Protein AF-A0A6P2FU87-F1 (afdb_monomer_lite)

Secondary structure (DSSP, 8-state):
-----S--EEEETTEEEEEEEE-STT----HHHHHHHHHHHHHHHHSHHHHHHHHHHHHHHHHHTT-TTTTTPPSS--TTTGGGGEEEEEEEEETTS-EEEEEEETT-TTT-EEEEESSSEEEETTEE----TTTTSSTTSSS----------

Radius of gyration: 19.56 Å; chains: 1; bounding box: 34×63×59 Å

Structure (mmCIF, N/CA/C/O backbone):
data_AF-A0A6P2FU87-F1
#
_entry.id   AF-A0A6P2FU87-F1
#
loop_
_atom_site.group_PDB
_atom_site.id
_atom_site.type_symbol
_atom_site.label_atom_id
_atom_site.label_alt_id
_atom_site.label_comp_id
_atom_site.label_asym_id
_atom_site.label_entity_id
_atom_site.label_seq_id
_atom_site.pdbx_PDB_ins_code
_atom_site.Cartn_x
_atom_site.Cartn_y
_atom_site.Cartn_z
_atom_site.occupancy
_atom_site.B_iso_or_equiv
_atom_site.auth_seq_id
_atom_site.auth_comp_id
_atom_site.auth_asym_id
_atom_site.auth_atom_id
_atom_site.pdbx_PDB_model_num
ATOM 1 N N . MET A 1 1 ? 10.374 -19.349 -22.834 1.00 34.94 1 MET A N 1
ATOM 2 C CA . MET A 1 1 ? 9.862 -18.030 -22.409 1.00 34.94 1 MET A CA 1
ATOM 3 C C . MET A 1 1 ? 8.481 -18.267 -21.837 1.00 34.94 1 MET A C 1
ATOM 5 O O . MET A 1 1 ? 7.581 -18.585 -22.602 1.00 34.94 1 MET A O 1
ATOM 9 N N . SER A 1 2 ? 8.345 -18.261 -20.512 1.00 33.84 2 SER A N 1
ATOM 10 C CA . SER A 1 2 ? 7.047 -18.492 -19.874 1.00 33.84 2 SER 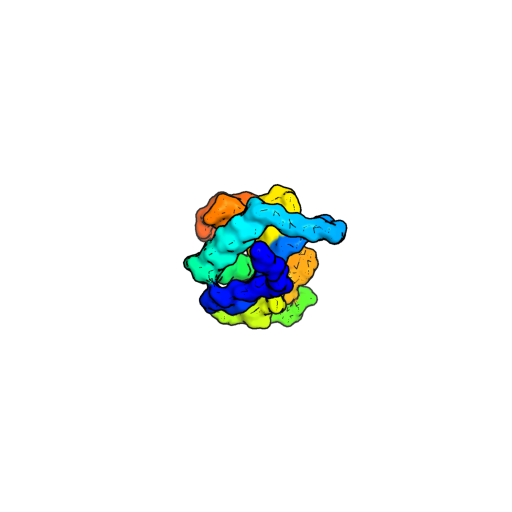A CA 1
ATOM 11 C C . SER A 1 2 ? 6.149 -17.274 -20.105 1.00 33.84 2 SER A C 1
ATOM 13 O O . SER A 1 2 ? 6.587 -16.161 -19.808 1.00 33.84 2 SER A O 1
ATOM 15 N N . PRO A 1 3 ? 4.933 -17.442 -20.649 1.00 41.28 3 PRO A N 1
ATOM 16 C CA . PRO A 1 3 ? 3.946 -16.376 -20.646 1.00 41.28 3 PRO A CA 1
ATOM 17 C C . PRO A 1 3 ? 3.542 -16.161 -19.185 1.00 41.28 3 PRO A C 1
ATOM 19 O O . PRO A 1 3 ? 3.048 -17.091 -18.549 1.00 41.28 3 PRO A O 1
ATOM 22 N N . TRP A 1 4 ? 3.827 -14.985 -18.622 1.00 47.44 4 TRP A N 1
ATOM 23 C CA . TRP A 1 4 ? 3.347 -14.634 -17.286 1.00 47.44 4 TRP A CA 1
ATOM 24 C C . TRP A 1 4 ? 1.817 -14.695 -17.299 1.00 47.44 4 TRP A C 1
ATOM 26 O O . TRP A 1 4 ? 1.151 -13.928 -17.993 1.00 47.44 4 TRP A O 1
ATOM 36 N N . LEU A 1 5 ? 1.294 -15.692 -16.591 1.00 44.22 5 LEU A N 1
ATOM 37 C CA . LEU A 1 5 ? -0.113 -15.884 -16.288 1.00 44.22 5 LEU A CA 1
ATOM 38 C C . LEU A 1 5 ? -0.560 -14.761 -15.338 1.00 44.22 5 LEU A C 1
ATOM 40 O O . LEU A 1 5 ? 0.112 -14.506 -14.344 1.00 44.22 5 LEU A O 1
ATOM 44 N N . SER A 1 6 ? -1.662 -14.098 -15.702 1.00 51.25 6 SER A N 1
ATOM 45 C CA . SER A 1 6 ? -2.697 -13.495 -14.838 1.00 51.25 6 SER A CA 1
ATOM 46 C C . SER A 1 6 ? -2.321 -13.197 -13.375 1.00 51.25 6 SER A C 1
ATOM 48 O O . SER A 1 6 ? -2.166 -14.140 -12.607 1.00 51.25 6 SER A O 1
ATOM 50 N N . ASN A 1 7 ? -2.269 -11.908 -13.002 1.00 62.34 7 ASN A N 1
ATOM 51 C CA . ASN A 1 7 ? -2.227 -11.371 -11.627 1.00 62.34 7 ASN A CA 1
ATOM 52 C C . ASN A 1 7 ? -1.622 -12.314 -10.566 1.00 62.34 7 ASN A C 1
ATOM 54 O O . ASN A 1 7 ? -2.356 -12.988 -9.839 1.00 62.34 7 ASN A O 1
ATOM 58 N N . PRO A 1 8 ? -0.287 -12.364 -10.454 1.00 80.69 8 PRO A N 1
ATOM 59 C CA . PRO A 1 8 ? 0.381 -13.071 -9.369 1.00 80.69 8 PRO A CA 1
ATOM 60 C C . PRO A 1 8 ? -0.115 -12.549 -8.021 1.00 80.69 8 PRO A C 1
ATOM 62 O O . PRO A 1 8 ? -0.212 -11.339 -7.833 1.00 80.69 8 PRO A O 1
ATOM 65 N N . VAL A 1 9 ? -0.390 -13.452 -7.083 1.00 89.50 9 VAL A N 1
ATOM 66 C CA . VAL A 1 9 ? -0.697 -13.090 -5.695 1.00 89.50 9 VAL A CA 1
ATOM 67 C C . VAL A 1 9 ? 0.586 -13.135 -4.871 1.00 89.50 9 VAL A C 1
ATOM 69 O O . VAL A 1 9 ? 1.376 -14.080 -4.964 1.00 89.50 9 VAL A O 1
ATOM 72 N N . VAL A 1 10 ? 0.801 -12.101 -4.066 1.00 93.31 10 VAL A N 1
ATOM 73 C CA . VAL A 1 10 ? 1.896 -11.974 -3.110 1.00 93.31 10 VAL A CA 1
ATOM 74 C C . VAL A 1 10 ? 1.331 -12.155 -1.708 1.00 93.31 10 VAL A C 1
ATOM 76 O O . VAL A 1 10 ? 0.593 -11.313 -1.212 1.00 93.31 10 VAL A O 1
ATOM 79 N N . HIS A 1 11 ? 1.701 -13.259 -1.066 1.00 96.00 11 HIS A N 1
ATOM 80 C CA . HIS A 1 11 ? 1.341 -13.527 0.324 1.00 96.00 11 HIS A CA 1
ATOM 81 C C . HIS A 1 11 ? 2.249 -12.728 1.268 1.00 96.00 11 HIS A C 1
ATOM 83 O O . HIS A 1 11 ? 3.478 -12.842 1.183 1.00 96.00 11 HIS A O 1
ATOM 89 N N . THR A 1 12 ? 1.655 -11.941 2.166 1.00 95.06 12 THR A N 1
ATOM 90 C CA . THR A 1 12 ? 2.363 -11.115 3.157 1.00 95.06 12 THR A CA 1
ATOM 91 C C . THR A 1 12 ? 1.828 -11.353 4.571 1.00 95.06 12 THR A C 1
ATOM 93 O O . THR A 1 12 ? 0.835 -12.054 4.759 1.00 95.06 12 THR A O 1
ATOM 96 N N . ALA A 1 13 ? 2.462 -10.749 5.582 1.00 94.62 13 ALA A N 1
ATOM 97 C CA . ALA A 1 13 ? 1.988 -10.827 6.966 1.00 94.62 13 ALA A CA 1
ATOM 98 C C . ALA A 1 13 ? 0.614 -10.161 7.183 1.00 94.62 13 ALA A C 1
ATOM 100 O O . ALA A 1 13 ? -0.065 -10.486 8.152 1.00 94.62 13 ALA A O 1
ATOM 101 N N . ILE A 1 14 ? 0.200 -9.262 6.281 1.00 95.12 14 ILE A N 1
ATOM 102 C CA . ILE A 1 14 ? -1.023 -8.455 6.414 1.00 95.12 14 ILE A CA 1
ATOM 103 C C . ILE A 1 14 ? -2.121 -8.896 5.431 1.00 95.12 14 ILE A C 1
ATOM 105 O O . ILE A 1 14 ? -3.139 -8.224 5.300 1.00 95.12 14 ILE A O 1
ATOM 109 N N . GLY A 1 15 ? -1.912 -10.028 4.749 1.00 95.06 15 GLY A N 1
ATOM 110 C CA . GLY A 1 15 ? -2.831 -10.607 3.773 1.00 95.06 15 GLY A CA 1
ATOM 111 C C . GLY A 1 15 ? -2.231 -10.760 2.376 1.00 95.06 15 GLY A C 1
ATOM 112 O O . GLY A 1 15 ? -1.025 -10.592 2.154 1.00 95.06 15 GLY A O 1
ATOM 113 N N . ASP A 1 16 ? -3.102 -11.109 1.437 1.00 96.06 16 ASP A N 1
ATOM 114 C CA . ASP A 1 16 ? -2.764 -11.336 0.037 1.00 96.06 16 ASP A CA 1
ATOM 115 C C . ASP A 1 16 ? -2.833 -10.026 -0.750 1.00 96.06 16 ASP A C 1
ATOM 117 O O . ASP A 1 16 ? -3.792 -9.267 -0.626 1.00 96.06 16 ASP A O 1
ATOM 121 N N . MET A 1 17 ? -1.825 -9.776 -1.585 1.00 96.62 17 MET A N 1
ATOM 122 C CA . MET A 1 17 ? -1.774 -8.614 -2.473 1.00 96.62 17 MET A CA 1
ATOM 123 C C . MET A 1 17 ? -1.735 -9.070 -3.931 1.00 96.62 17 MET A C 1
ATOM 125 O O . MET A 1 17 ? -0.918 -9.925 -4.286 1.00 96.62 17 MET A O 1
ATOM 129 N N . SER A 1 18 ? -2.590 -8.519 -4.793 1.00 95.69 18 SER A N 1
ATOM 130 C CA . SER A 1 18 ? -2.499 -8.770 -6.239 1.00 95.69 18 SER A CA 1
ATOM 131 C C . SER A 1 18 ? -1.314 -8.009 -6.833 1.00 95.69 18 SER A C 1
ATOM 133 O O . SER A 1 18 ? -0.945 -6.952 -6.342 1.00 95.69 18 SER A O 1
ATOM 135 N N . VAL A 1 19 ? -0.700 -8.521 -7.897 1.00 95.00 19 VAL A N 1
ATOM 136 C CA . VAL A 1 19 ? 0.271 -7.767 -8.704 1.00 95.00 19 VAL A CA 1
ATOM 137 C C . VAL A 1 19 ? -0.381 -7.396 -10.024 1.00 95.00 19 VAL A C 1
ATOM 139 O O . VAL A 1 19 ? -0.813 -8.282 -10.761 1.00 95.00 19 VAL A O 1
ATOM 142 N N . GLU A 1 20 ? -0.407 -6.105 -10.340 1.00 93.94 20 GLU A N 1
ATOM 143 C CA . GLU A 1 20 ? -1.075 -5.549 -11.513 1.00 93.94 20 GLU A CA 1
ATOM 144 C C . GLU A 1 20 ? -0.090 -4.775 -12.388 1.00 93.94 20 GLU A C 1
ATOM 146 O O . GLU A 1 20 ? 0.595 -3.858 -11.941 1.00 93.94 20 GLU A O 1
ATOM 151 N N . LEU A 1 21 ? -0.032 -5.141 -13.668 1.00 92.69 21 LEU A N 1
ATOM 152 C CA . LEU A 1 21 ? 0.773 -4.446 -14.670 1.00 92.69 21 LEU A CA 1
ATOM 153 C C . LEU A 1 21 ? -0.161 -3.638 -15.564 1.00 92.69 21 LEU A C 1
ATOM 155 O O . LEU A 1 21 ? -0.863 -4.201 -16.409 1.00 92.69 21 LEU A O 1
ATOM 159 N N . GLN A 1 22 ? -0.180 -2.324 -15.374 1.00 91.19 22 GLN A N 1
ATOM 160 C CA . GLN A 1 22 ? -1.064 -1.435 -16.114 1.00 91.19 22 GLN A CA 1
ATOM 161 C C . GLN A 1 22 ? -0.428 -1.065 -17.453 1.00 91.19 22 GLN A C 1
ATOM 163 O O . GLN A 1 22 ? 0.569 -0.351 -17.533 1.00 91.19 22 GLN A O 1
ATOM 168 N N . MET A 1 23 ? -1.022 -1.589 -18.524 1.00 86.75 23 MET A N 1
ATOM 169 C CA . MET A 1 23 ? -0.564 -1.398 -19.897 1.00 86.75 23 MET A CA 1
ATOM 170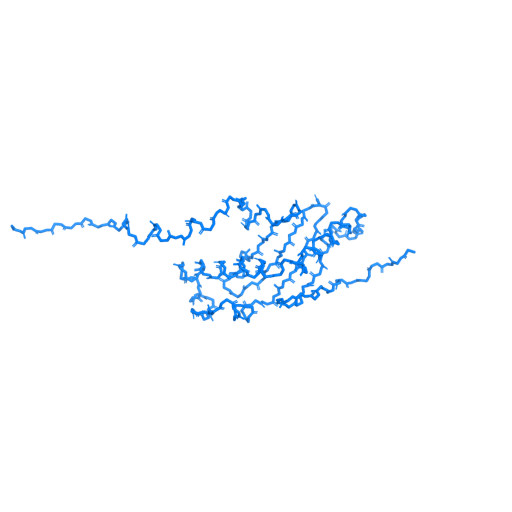 C C . MET A 1 23 ? -1.631 -0.680 -20.726 1.00 86.75 23 MET A C 1
ATOM 172 O O . MET A 1 23 ? -2.824 -0.938 -20.542 1.00 86.75 23 MET A O 1
ATOM 176 N N . PRO A 1 24 ? -1.233 0.115 -21.737 1.00 82.56 24 PRO A N 1
ATOM 177 C CA . PRO A 1 24 ? -2.125 0.470 -22.830 1.00 82.56 24 PRO A CA 1
ATOM 178 C C . PRO A 1 24 ? -2.722 -0.793 -23.466 1.00 82.56 24 PRO A C 1
ATOM 180 O O . PRO A 1 24 ? -2.057 -1.829 -23.557 1.00 82.56 24 PRO A O 1
ATOM 183 N N . SER A 1 25 ? -3.973 -0.710 -23.925 1.00 78.94 25 SER A N 1
ATOM 184 C CA . SER A 1 25 ? -4.702 -1.857 -24.481 1.00 78.94 25 SER A CA 1
ATOM 185 C C . SER A 1 25 ? -3.904 -2.582 -25.576 1.00 78.94 25 SER A C 1
ATOM 187 O O . SER A 1 25 ? -3.411 -1.962 -26.518 1.00 78.94 25 SER A O 1
ATOM 189 N N . GLY A 1 26 ? -3.759 -3.904 -25.439 1.00 74.69 26 GLY A N 1
ATOM 190 C CA . GLY A 1 26 ? -2.980 -4.748 -26.356 1.00 74.69 26 GLY A CA 1
ATOM 191 C C . GLY A 1 26 ? -1.457 -4.697 -26.162 1.00 74.69 26 GLY A C 1
ATOM 192 O O . GLY A 1 26 ? -0.731 -5.403 -26.867 1.00 74.69 26 GLY A O 1
ATOM 193 N N . GLY A 1 27 ? -0.966 -3.899 -25.211 1.00 79.44 27 GLY A N 1
ATOM 194 C CA . GLY A 1 27 ? 0.440 -3.826 -24.832 1.00 79.44 27 GLY A CA 1
ATOM 195 C C . GLY A 1 27 ? 0.930 -5.081 -24.106 1.00 79.44 27 GLY A C 1
ATOM 196 O O . GLY A 1 27 ? 0.158 -5.834 -23.513 1.00 79.44 27 GLY A O 1
ATOM 197 N N . ARG A 1 28 ? 2.245 -5.308 -24.148 1.00 87.56 28 ARG A N 1
ATOM 198 C CA . ARG A 1 28 ? 2.925 -6.340 -23.351 1.00 87.56 28 ARG A CA 1
ATOM 199 C C . ARG A 1 28 ? 3.842 -5.667 -22.332 1.00 87.56 28 ARG A C 1
ATOM 201 O O . ARG A 1 28 ? 4.505 -4.702 -22.717 1.00 87.56 28 ARG A O 1
ATOM 208 N N . PRO A 1 29 ? 3.926 -6.174 -21.093 1.00 90.56 29 PRO A N 1
ATOM 209 C CA . PRO A 1 29 ? 4.815 -5.602 -20.094 1.00 90.56 29 PRO A CA 1
ATOM 210 C C . PRO A 1 29 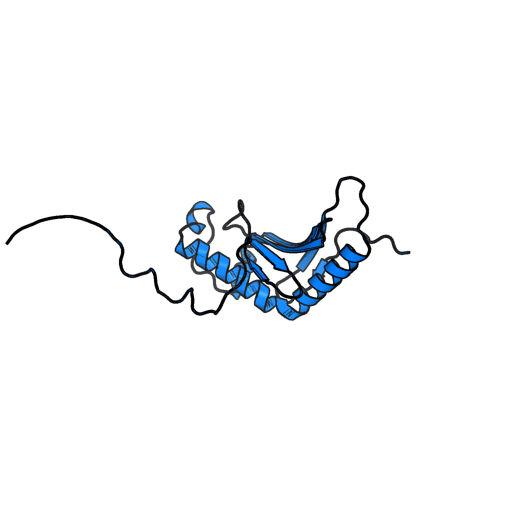? 6.271 -5.688 -20.552 1.00 90.56 29 PRO A C 1
ATOM 212 O O . PRO A 1 29 ? 6.708 -6.699 -21.113 1.00 90.56 29 PRO A O 1
ATOM 215 N N . SER A 1 30 ? 7.017 -4.608 -20.324 1.00 92.31 30 SER A N 1
ATOM 216 C CA . SER A 1 30 ? 8.450 -4.568 -20.610 1.00 92.31 30 SER A CA 1
ATOM 217 C C . SER A 1 30 ? 9.235 -5.374 -19.568 1.00 92.31 30 SER A C 1
ATOM 219 O O . SER A 1 30 ? 8.754 -5.632 -18.465 1.00 92.31 30 SER A O 1
ATOM 221 N N . ALA A 1 31 ? 10.477 -5.752 -19.886 1.00 93.62 31 ALA A N 1
ATOM 222 C CA . ALA A 1 31 ? 11.351 -6.414 -18.913 1.00 93.62 31 ALA A CA 1
ATOM 223 C C . ALA A 1 31 ? 11.579 -5.549 -17.658 1.00 93.62 31 ALA A C 1
ATOM 225 O O . ALA A 1 31 ? 11.590 -6.078 -16.551 1.00 93.62 31 ALA A O 1
ATOM 226 N N . ALA A 1 32 ? 11.679 -4.226 -17.828 1.00 95.56 32 ALA A N 1
ATOM 227 C CA . ALA A 1 32 ? 11.838 -3.280 -16.727 1.00 95.56 32 ALA A CA 1
ATOM 228 C C . ALA A 1 32 ? 10.610 -3.249 -15.802 1.00 95.56 32 ALA A C 1
ATOM 230 O O . ALA A 1 32 ? 10.770 -3.225 -14.586 1.00 95.56 32 ALA A O 1
ATOM 231 N N . MET A 1 33 ? 9.393 -3.325 -16.353 1.00 94.81 33 MET A N 1
ATOM 232 C CA . MET A 1 33 ? 8.172 -3.422 -15.541 1.00 94.81 33 MET A CA 1
ATOM 233 C C . MET A 1 33 ? 8.138 -4.710 -14.721 1.00 94.81 33 MET A C 1
ATOM 235 O O . MET A 1 33 ? 7.795 -4.684 -13.545 1.00 94.81 33 MET A O 1
ATOM 239 N N . LEU A 1 34 ? 8.519 -5.840 -15.327 1.00 93.88 34 LEU A N 1
ATOM 240 C CA . LEU A 1 34 ? 8.558 -7.131 -14.633 1.00 93.88 34 LEU A CA 1
ATOM 241 C C . LEU A 1 34 ? 9.594 -7.139 -13.501 1.00 93.88 34 LEU A C 1
ATOM 243 O O . LEU A 1 34 ? 9.335 -7.672 -12.420 1.00 93.88 34 LEU A O 1
ATOM 247 N N . GLU A 1 35 ? 10.760 -6.538 -13.736 1.00 95.12 35 GLU A N 1
ATOM 248 C CA . GLU A 1 35 ? 11.794 -6.372 -12.715 1.00 95.12 35 GLU A CA 1
ATOM 249 C C . GLU A 1 35 ? 11.307 -5.469 -11.574 1.00 95.12 35 GLU A C 1
ATOM 251 O O . GLU A 1 35 ? 11.449 -5.821 -10.401 1.00 95.12 35 GLU A O 1
ATOM 256 N N . LEU A 1 36 ? 10.677 -4.340 -11.903 1.00 96.44 36 LEU A N 1
ATOM 257 C CA . LEU A 1 36 ? 10.144 -3.405 -10.918 1.00 96.44 36 LEU A CA 1
ATOM 258 C C . LEU A 1 36 ? 9.015 -4.028 -10.085 1.00 96.44 36 LEU A C 1
ATOM 260 O O . LEU A 1 36 ? 9.042 -3.921 -8.861 1.00 96.44 36 LEU A O 1
ATOM 264 N N . ALA A 1 37 ? 8.097 -4.763 -10.714 1.00 95.75 37 ALA A N 1
ATOM 265 C CA . ALA A 1 37 ? 7.043 -5.501 -10.020 1.00 95.75 37 ALA A CA 1
ATOM 266 C C . ALA A 1 37 ? 7.617 -6.566 -9.076 1.00 95.75 37 ALA A C 1
ATOM 268 O O . ALA A 1 37 ? 7.144 -6.724 -7.953 1.00 95.75 37 ALA A O 1
ATOM 269 N N . SER A 1 38 ? 8.686 -7.254 -9.491 1.00 95.69 38 SER A N 1
ATOM 270 C CA . SER A 1 38 ? 9.379 -8.227 -8.638 1.00 95.69 38 SER A CA 1
ATOM 271 C C . SER A 1 38 ? 10.016 -7.559 -7.414 1.00 95.69 38 SER A C 1
ATOM 273 O O . SER A 1 38 ? 9.927 -8.087 -6.307 1.00 95.69 38 SER A O 1
ATOM 275 N N . ARG A 1 39 ? 10.623 -6.378 -7.589 1.00 97.44 39 ARG A N 1
ATOM 276 C CA . ARG A 1 39 ? 11.201 -5.591 -6.487 1.00 97.44 39 ARG A CA 1
ATOM 277 C C . ARG A 1 39 ? 10.133 -5.076 -5.526 1.00 97.44 39 ARG A C 1
ATOM 279 O O . ARG A 1 39 ? 10.335 -5.158 -4.319 1.00 97.44 39 ARG A O 1
ATOM 286 N N . LEU A 1 40 ? 9.015 -4.579 -6.052 1.00 97.62 40 LEU A N 1
ATOM 287 C CA . LEU A 1 40 ? 7.882 -4.127 -5.248 1.00 97.62 40 LEU A CA 1
ATOM 288 C C . LEU A 1 40 ? 7.266 -5.288 -4.452 1.00 97.62 40 LEU A C 1
ATOM 290 O O . LEU A 1 40 ? 7.029 -5.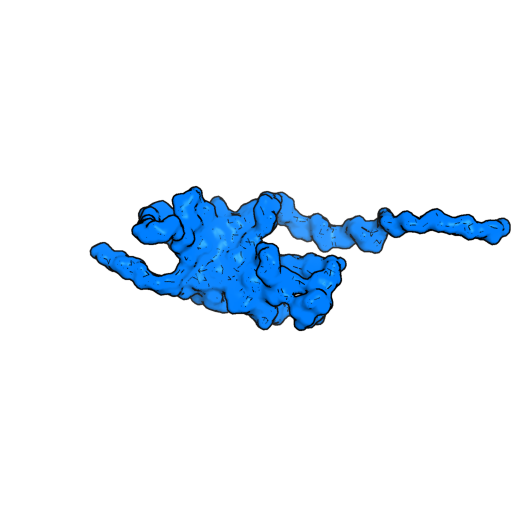151 -3.256 1.00 97.62 40 LEU A O 1
ATOM 294 N N . ALA A 1 41 ? 7.077 -6.450 -5.082 1.00 96.75 41 ALA A N 1
ATOM 295 C CA . ALA A 1 41 ? 6.592 -7.657 -4.414 1.00 96.75 41 ALA A CA 1
ATOM 296 C C . ALA A 1 41 ? 7.517 -8.116 -3.283 1.00 96.75 41 ALA A C 1
ATOM 298 O O . ALA A 1 41 ? 7.046 -8.480 -2.207 1.00 96.75 41 ALA A O 1
ATOM 299 N N . GLU A 1 42 ? 8.831 -8.091 -3.507 1.00 96.94 42 GLU A N 1
ATOM 300 C CA . GLU A 1 42 ? 9.797 -8.450 -2.471 1.00 96.94 42 GLU A CA 1
ATOM 301 C C . GLU A 1 42 ? 9.790 -7.441 -1.317 1.00 96.94 42 GLU A C 1
ATOM 303 O O . GLU A 1 42 ? 9.760 -7.837 -0.152 1.00 96.94 42 GLU A O 1
ATOM 308 N N . TYR A 1 43 ? 9.721 -6.143 -1.626 1.00 97.31 43 TYR A N 1
ATOM 309 C CA . TYR A 1 43 ? 9.568 -5.099 -0.615 1.00 97.31 43 TYR A CA 1
ATOM 310 C C . TYR A 1 43 ? 8.299 -5.306 0.220 1.00 97.31 43 TYR A C 1
ATOM 312 O O . TYR A 1 43 ? 8.371 -5.307 1.446 1.00 97.31 43 TYR A O 1
ATOM 320 N N . ALA A 1 44 ? 7.152 -5.548 -0.421 1.00 97.19 44 ALA A N 1
ATOM 321 C CA . ALA A 1 44 ? 5.879 -5.751 0.267 1.00 97.19 44 ALA A CA 1
ATOM 322 C C . ALA A 1 44 ? 5.919 -6.943 1.236 1.00 97.19 44 ALA A C 1
ATOM 324 O O . ALA A 1 44 ? 5.390 -6.856 2.342 1.00 97.19 44 ALA A O 1
ATOM 325 N N . LYS A 1 45 ? 6.608 -8.033 0.875 1.00 97.06 45 LYS A N 1
ATOM 326 C CA . LYS A 1 45 ? 6.819 -9.174 1.782 1.00 97.06 45 LYS A CA 1
ATOM 327 C C . LYS A 1 45 ? 7.670 -8.807 2.992 1.00 97.06 45 LYS A C 1
ATOM 329 O O . LYS A 1 45 ? 7.340 -9.196 4.109 1.00 97.06 45 LYS A O 1
ATOM 334 N N . GLN A 1 46 ? 8.767 -8.086 2.772 1.00 97.31 46 GLN A N 1
ATOM 335 C CA . GLN A 1 46 ? 9.729 -7.741 3.824 1.00 97.31 46 GLN A CA 1
ATOM 336 C C . GLN A 1 46 ? 9.230 -6.617 4.743 1.00 97.31 46 GLN A C 1
ATOM 338 O O . GLN A 1 46 ? 9.623 -6.553 5.906 1.00 97.31 46 GLN A O 1
ATOM 343 N N . HIS A 1 47 ? 8.355 -5.748 4.233 1.00 97.56 47 HIS A N 1
ATOM 344 C CA . HIS A 1 47 ? 7.916 -4.517 4.890 1.00 97.56 47 HIS A CA 1
ATOM 345 C C . HIS A 1 47 ? 6.391 -4.429 5.058 1.00 97.56 47 HIS A C 1
ATOM 347 O O . HIS A 1 47 ? 5.844 -3.336 5.184 1.00 97.56 47 HIS A O 1
ATOM 353 N N . ALA A 1 48 ? 5.700 -5.571 5.107 1.00 96.75 48 ALA A N 1
ATOM 354 C CA . ALA A 1 48 ? 4.245 -5.644 5.261 1.00 96.75 48 ALA A CA 1
ATOM 355 C C . ALA A 1 48 ? 3.732 -4.849 6.478 1.00 96.75 48 ALA A C 1
ATOM 357 O O . ALA A 1 48 ? 2.780 -4.086 6.366 1.00 96.75 48 ALA A O 1
ATOM 358 N N . GLU A 1 49 ? 4.412 -4.949 7.624 1.00 96.94 49 GLU A N 1
ATOM 359 C CA . GLU A 1 49 ? 4.046 -4.196 8.833 1.00 96.94 49 GLU A CA 1
ATOM 360 C C . GLU A 1 49 ? 4.164 -2.679 8.649 1.00 96.94 49 GLU A C 1
ATOM 362 O O . GLU A 1 49 ? 3.339 -1.929 9.162 1.00 96.94 49 GLU A O 1
ATOM 367 N N . HIS A 1 50 ? 5.153 -2.220 7.880 1.00 96.06 50 HIS A N 1
ATOM 368 C CA . HIS A 1 50 ? 5.295 -0.800 7.574 1.00 96.06 50 HIS A CA 1
ATOM 369 C C . HIS A 1 50 ? 4.167 -0.307 6.657 1.00 96.06 50 HIS A C 1
ATOM 371 O O . HIS A 1 50 ? 3.639 0.783 6.859 1.00 96.06 50 HIS A O 1
ATOM 377 N N . ILE A 1 51 ? 3.754 -1.121 5.680 1.00 97.38 51 ILE A N 1
ATOM 378 C CA . ILE A 1 51 ? 2.589 -0.826 4.833 1.00 97.38 51 ILE A CA 1
ATOM 379 C C . ILE A 1 51 ? 1.321 -0.738 5.695 1.00 97.38 51 ILE A C 1
ATOM 381 O O . ILE A 1 51 ? 0.551 0.209 5.550 1.00 97.38 51 ILE A O 1
ATOM 385 N N . LEU A 1 52 ? 1.134 -1.663 6.641 1.00 97.75 52 LEU A N 1
ATOM 386 C CA . LEU A 1 52 ? 0.017 -1.620 7.587 1.00 97.75 52 LEU A CA 1
ATOM 387 C C . LEU A 1 52 ? 0.040 -0.368 8.473 1.00 97.75 52 LEU A C 1
ATOM 389 O O . LEU A 1 52 ? -1.014 0.213 8.715 1.00 97.75 52 LEU A O 1
ATOM 393 N N . ASP A 1 53 ? 1.215 0.090 8.915 1.00 97.06 53 ASP A N 1
ATOM 394 C CA . ASP A 1 53 ? 1.333 1.352 9.658 1.00 97.06 53 ASP A CA 1
ATOM 395 C C . ASP A 1 53 ? 0.812 2.543 8.845 1.00 97.06 53 ASP A C 1
ATOM 397 O O . ASP A 1 53 ? 0.116 3.401 9.388 1.00 97.06 53 ASP A O 1
ATOM 401 N N . LEU A 1 54 ? 1.114 2.587 7.542 1.00 96.75 54 LEU A N 1
ATOM 402 C CA . LEU A 1 54 ? 0.657 3.649 6.640 1.00 96.75 54 LEU A CA 1
ATOM 403 C C . LEU A 1 54 ? -0.856 3.574 6.388 1.00 96.75 54 LEU A C 1
ATOM 405 O O . LEU A 1 54 ? -1.533 4.601 6.441 1.00 96.75 54 LEU A O 1
ATOM 409 N N . ILE A 1 55 ? -1.399 2.370 6.183 1.00 97.31 55 ILE A N 1
ATOM 410 C CA . ILE A 1 55 ? -2.850 2.143 6.058 1.00 97.31 55 ILE A CA 1
ATOM 411 C C . ILE A 1 55 ? -3.568 2.603 7.328 1.00 97.31 55 ILE A C 1
ATOM 413 O O . ILE A 1 55 ? -4.542 3.355 7.267 1.00 97.31 55 ILE A O 1
ATOM 417 N N . TYR A 1 56 ? -3.065 2.191 8.490 1.00 97.50 56 TYR A N 1
ATOM 418 C CA . TYR A 1 56 ? -3.649 2.561 9.770 1.00 97.50 56 TYR A CA 1
ATOM 419 C C . TYR A 1 56 ? -3.553 4.067 10.026 1.00 97.50 56 TYR A C 1
ATOM 421 O O . TYR A 1 56 ? -4.522 4.668 10.485 1.00 97.50 56 TYR A O 1
ATOM 429 N N . ALA A 1 57 ? -2.431 4.706 9.686 1.00 95.75 57 ALA A N 1
ATOM 430 C CA . ALA A 1 57 ? -2.314 6.159 9.754 1.00 95.75 57 ALA A CA 1
ATOM 431 C C . ALA A 1 57 ? -3.387 6.843 8.889 1.00 95.75 57 ALA A C 1
ATOM 433 O O . ALA A 1 57 ? -4.082 7.732 9.379 1.00 95.75 57 ALA A O 1
ATOM 434 N N . HIS A 1 58 ? -3.606 6.378 7.656 1.00 95.69 58 HIS A N 1
ATOM 435 C CA . HIS A 1 58 ? -4.664 6.908 6.795 1.00 95.69 58 HIS A CA 1
ATOM 436 C C . HIS A 1 58 ? -6.064 6.761 7.419 1.00 95.69 58 HIS A C 1
ATOM 438 O O . HIS A 1 58 ? -6.840 7.715 7.432 1.00 95.69 58 HIS A O 1
ATOM 444 N N . TYR A 1 59 ? -6.371 5.608 8.022 1.00 96.56 59 TYR A N 1
ATOM 445 C CA . TYR A 1 59 ? -7.610 5.411 8.785 1.00 96.56 59 TYR A CA 1
ATOM 446 C C . TYR A 1 59 ? -7.738 6.401 9.961 1.00 96.56 59 TYR A C 1
ATOM 448 O O . TYR A 1 59 ? -8.781 7.030 10.137 1.00 96.56 59 TYR A O 1
ATOM 456 N N . ARG A 1 60 ? -6.673 6.602 10.753 1.00 96.00 60 ARG A N 1
ATOM 457 C CA . ARG A 1 60 ? -6.674 7.558 11.881 1.00 96.00 60 ARG A CA 1
ATOM 458 C C . ARG A 1 60 ? -6.909 8.994 11.420 1.00 96.00 60 ARG A C 1
ATOM 460 O O . ARG A 1 60 ? -7.550 9.761 12.135 1.00 96.00 60 ARG A O 1
ATOM 467 N N . TYR A 1 61 ? -6.396 9.350 10.248 1.00 92.62 61 TYR A N 1
ATOM 468 C CA . TYR A 1 61 ? -6.655 10.640 9.622 1.00 92.62 61 TYR A CA 1
ATOM 469 C C . TYR A 1 61 ? -8.118 10.784 9.205 1.00 92.62 61 TYR A C 1
ATOM 471 O O . TYR A 1 61 ? -8.746 11.781 9.552 1.00 92.62 61 TYR A O 1
ATOM 479 N N . ALA A 1 62 ? -8.684 9.775 8.543 1.00 93.25 62 ALA A N 1
ATOM 480 C CA . ALA A 1 62 ? -10.099 9.759 8.181 1.00 93.25 62 ALA A CA 1
ATOM 481 C C . ALA A 1 62 ? -11.012 9.856 9.419 1.00 93.25 62 ALA A C 1
ATOM 483 O O . ALA A 1 62 ? -11.995 10.595 9.407 1.00 93.25 62 ALA A O 1
ATOM 484 N N . GLU A 1 63 ? -10.652 9.186 10.520 1.00 94.62 63 GLU A N 1
ATOM 485 C CA . GLU A 1 63 ? -11.341 9.312 11.812 1.00 94.62 63 GLU A CA 1
ATOM 486 C C . GLU A 1 63 ? -11.283 10.741 12.363 1.00 94.62 63 GLU A C 1
ATOM 488 O O . GLU A 1 63 ? -12.310 11.292 12.752 1.00 94.62 63 GLU A O 1
ATOM 493 N N . ALA A 1 64 ? -10.100 11.360 12.367 1.00 93.88 64 ALA A N 1
ATOM 494 C CA . ALA A 1 64 ? -9.910 12.719 12.873 1.00 93.88 64 ALA A CA 1
ATOM 495 C C . ALA A 1 64 ? -10.648 13.787 12.046 1.00 93.88 64 ALA A C 1
ATOM 497 O O . ALA A 1 64 ? -10.980 14.843 12.580 1.00 93.88 64 ALA A O 1
ATOM 498 N N . ASN A 1 65 ? -10.910 13.507 10.767 1.00 90.69 65 ASN A N 1
ATOM 499 C CA . ASN A 1 65 ? -11.649 14.385 9.861 1.00 90.69 65 ASN A CA 1
ATOM 500 C C . ASN A 1 65 ? -13.131 13.990 9.708 1.00 90.69 65 ASN A C 1
ATOM 502 O O . ASN A 1 65 ? -13.816 14.522 8.839 1.00 90.69 65 ASN A O 1
ATOM 506 N N . GLU A 1 66 ? -13.631 13.071 10.543 1.00 90.19 66 GLU A N 1
ATOM 507 C CA . GLU A 1 66 ? -15.034 12.627 10.584 1.00 90.19 66 GLU A CA 1
ATOM 508 C C . GLU A 1 66 ? -15.543 11.953 9.292 1.00 90.19 66 GLU A C 1
ATOM 510 O O . GLU A 1 66 ? -16.751 11.830 9.079 1.00 90.19 66 GLU A O 1
ATOM 515 N N . TRP A 1 67 ? -14.637 11.453 8.445 1.00 90.12 67 TRP A N 1
ATOM 516 C CA . TRP A 1 67 ? -14.987 10.801 7.176 1.00 90.12 67 TRP A CA 1
ATOM 517 C C . TRP A 1 67 ? -15.661 9.444 7.382 1.00 90.12 67 TRP A C 1
ATOM 519 O O . TRP A 1 67 ? -16.516 9.053 6.591 1.00 90.12 67 TRP A O 1
ATOM 529 N N . LEU A 1 68 ? -15.318 8.740 8.467 1.00 92.50 68 LEU A N 1
ATOM 530 C CA . LEU A 1 68 ? -15.812 7.384 8.732 1.00 92.50 68 LEU A CA 1
ATOM 531 C C . LEU A 1 68 ? -17.344 7.314 8.784 1.00 92.50 68 LEU A C 1
ATOM 533 O O . LEU A 1 68 ? -17.935 6.375 8.261 1.00 92.50 68 LEU A O 1
ATOM 537 N N . ASN A 1 69 ? -17.987 8.339 9.356 1.00 87.06 69 ASN A N 1
ATOM 538 C CA . ASN A 1 69 ? -19.444 8.405 9.489 1.00 87.06 69 ASN A CA 1
ATOM 539 C C . ASN A 1 69 ? -20.154 8.457 8.133 1.00 87.06 69 ASN A C 1
ATOM 541 O O . ASN A 1 69 ? -21.270 7.964 8.002 1.00 87.06 69 ASN A O 1
ATOM 545 N N . PHE A 1 70 ? -19.526 9.083 7.136 1.00 88.81 70 PHE A N 1
ATOM 546 C CA . PHE A 1 70 ? -20.102 9.200 5.800 1.00 88.81 70 PHE A CA 1
ATOM 547 C C . PHE A 1 70 ? -20.127 7.847 5.078 1.00 88.81 70 PHE A C 1
ATOM 549 O O . PHE A 1 70 ? -21.056 7.575 4.319 1.00 88.81 70 PHE A O 1
ATOM 556 N N . TRP A 1 71 ? -19.143 6.992 5.362 1.00 88.88 71 TRP A N 1
ATOM 557 C CA . TRP A 1 71 ? -18.963 5.688 4.724 1.00 88.88 71 TRP A CA 1
ATOM 558 C C . TRP A 1 71 ? -19.376 4.495 5.601 1.00 88.88 71 TRP A C 1
ATOM 560 O O . TRP A 1 71 ? -19.136 3.357 5.216 1.00 88.88 71 TRP A O 1
ATOM 570 N N . ASP A 1 72 ? -20.009 4.746 6.753 1.00 91.94 72 ASP A N 1
ATOM 571 C CA . ASP A 1 72 ? -20.447 3.725 7.722 1.00 91.94 72 ASP A CA 1
ATOM 572 C C . ASP A 1 72 ? -19.311 2.798 8.207 1.00 91.94 72 ASP A C 1
ATOM 574 O O . ASP A 1 72 ? -19.499 1.605 8.440 1.00 91.94 72 ASP A O 1
ATOM 578 N N . VAL A 1 73 ? -18.107 3.357 8.365 1.00 95.75 73 VAL A N 1
ATOM 579 C CA . VAL A 1 73 ? -16.934 2.624 8.861 1.00 95.75 73 VAL A CA 1
ATOM 580 C C . VAL A 1 73 ? -16.821 2.785 10.382 1.00 95.75 73 VAL A C 1
ATOM 582 O O . VAL A 1 73 ? -16.937 3.907 10.887 1.00 95.75 73 VAL A O 1
ATOM 585 N N . PRO A 1 74 ? -16.564 1.709 11.153 1.00 96.00 74 PRO A N 1
ATOM 586 C CA . PRO A 1 74 ? -16.404 1.812 12.599 1.00 96.00 74 PRO A CA 1
ATOM 587 C C . PRO A 1 74 ? -15.236 2.719 12.996 1.00 96.00 74 PRO A C 1
ATOM 589 O O . PRO A 1 74 ? -14.125 2.570 12.496 1.00 96.00 74 PRO A O 1
ATOM 592 N N . ALA A 1 75 ? -15.478 3.613 13.957 1.00 96.00 75 ALA A N 1
ATOM 593 C CA . ALA A 1 75 ? -14.424 4.350 14.645 1.00 96.00 75 ALA A CA 1
ATOM 594 C C . ALA A 1 75 ? -13.759 3.492 15.741 1.00 96.00 75 ALA A C 1
ATOM 596 O O . ALA A 1 75 ? -14.325 2.515 16.235 1.00 96.00 75 ALA A O 1
ATOM 597 N N . GLY A 1 76 ? -12.573 3.902 16.189 1.00 96.25 76 GLY A N 1
ATOM 598 C CA . GLY A 1 76 ? -11.828 3.273 17.276 1.00 96.25 76 GLY A CA 1
ATOM 599 C C . GLY A 1 76 ? -11.202 1.919 16.938 1.00 96.25 76 GLY A C 1
ATOM 600 O O . GLY A 1 76 ? -10.810 1.212 17.868 1.00 96.25 76 GLY A O 1
ATOM 601 N N . LEU A 1 77 ? -11.096 1.549 15.657 1.00 97.69 77 LEU A N 1
ATOM 602 C CA . LEU A 1 77 ? -10.429 0.308 15.264 1.00 97.69 77 LEU A CA 1
ATOM 603 C C . LEU A 1 77 ? -8.968 0.308 15.715 1.00 97.69 77 LEU A C 1
ATOM 605 O O . LEU A 1 77 ? -8.249 1.303 15.576 1.00 97.69 77 LEU A O 1
ATOM 609 N N . ALA A 1 78 ? -8.528 -0.828 16.251 1.00 97.56 78 ALA A N 1
ATOM 610 C CA . ALA A 1 78 ? -7.123 -1.065 16.525 1.00 97.56 78 ALA A CA 1
ATOM 611 C C . ALA A 1 78 ? -6.357 -1.333 15.221 1.00 97.56 78 ALA A C 1
ATOM 613 O O . ALA A 1 78 ? -6.919 -1.736 14.200 1.00 97.56 78 ALA A O 1
ATOM 614 N N . ARG A 1 79 ? -5.037 -1.136 15.266 1.00 97.00 79 ARG A N 1
ATOM 615 C CA . ARG A 1 79 ? -4.138 -1.314 14.117 1.00 97.00 79 ARG A CA 1
ATOM 616 C C . ARG A 1 79 ? -4.275 -2.685 13.450 1.00 97.00 79 ARG A C 1
ATOM 618 O O . ARG A 1 79 ? -4.246 -2.773 12.233 1.00 97.00 79 ARG A O 1
ATOM 625 N N . ASP A 1 80 ? -4.405 -3.748 14.232 1.00 95.94 80 ASP A N 1
ATOM 626 C CA . ASP A 1 80 ? -4.542 -5.127 13.753 1.00 95.94 80 ASP A CA 1
ATOM 627 C C . ASP A 1 80 ? -5.947 -5.456 13.217 1.00 95.94 80 ASP A C 1
ATOM 629 O O . ASP A 1 80 ? -6.136 -6.491 12.584 1.00 95.94 80 ASP A O 1
ATOM 633 N N . GLN A 1 81 ? -6.923 -4.570 13.428 1.00 97.56 81 GLN A N 1
ATOM 634 C CA . GLN A 1 81 ? -8.302 -4.727 12.960 1.00 97.56 81 GLN A CA 1
ATOM 635 C C . GLN A 1 81 ? -8.574 -3.977 11.652 1.00 97.56 81 GLN A C 1
ATOM 637 O O . GLN A 1 81 ? -9.506 -4.337 10.939 1.00 97.56 81 GLN A O 1
ATOM 642 N N . VAL A 1 82 ? -7.765 -2.963 11.315 1.00 97.62 82 VAL A N 1
ATOM 643 C CA . VAL A 1 82 ? -8.027 -2.046 10.188 1.00 97.62 82 VAL A CA 1
ATOM 644 C C . VAL A 1 82 ? -8.136 -2.757 8.837 1.00 97.62 82 VAL A C 1
ATOM 646 O O . VAL A 1 82 ? -8.901 -2.332 7.980 1.00 97.62 82 VAL A O 1
ATOM 649 N N . MET A 1 83 ? -7.427 -3.876 8.656 1.00 97.75 83 MET A N 1
ATOM 650 C CA . MET A 1 83 ? -7.490 -4.661 7.419 1.00 97.75 83 MET A CA 1
ATOM 651 C C . MET A 1 83 ? -8.862 -5.303 7.178 1.00 97.75 83 MET A C 1
ATOM 653 O O . MET A 1 83 ? -9.149 -5.680 6.049 1.00 97.75 83 MET A O 1
ATOM 657 N N . GLY A 1 84 ? -9.719 -5.403 8.201 1.00 97.25 84 GLY A N 1
ATOM 658 C CA . GLY A 1 84 ? -11.115 -5.814 8.031 1.00 97.25 84 GLY A CA 1
ATOM 659 C C . GLY A 1 84 ? -11.963 -4.805 7.247 1.00 97.25 84 GLY A C 1
ATOM 660 O O . GLY A 1 84 ? -12.996 -5.187 6.711 1.00 97.25 84 GLY A O 1
ATOM 661 N N . GLU A 1 85 ? -11.505 -3.554 7.141 1.00 97.56 85 GLU A N 1
ATOM 662 C CA . GLU A 1 85 ? -12.157 -2.460 6.406 1.00 97.56 85 GLU A CA 1
ATOM 663 C C . GLU A 1 85 ? -11.421 -2.111 5.097 1.00 97.56 85 GLU A C 1
ATOM 665 O O . GLU A 1 85 ? -11.554 -1.010 4.555 1.00 97.56 85 GLU A O 1
ATOM 670 N N . VAL A 1 86 ? -10.590 -3.034 4.603 1.00 97.62 86 VAL A N 1
ATOM 671 C CA . VAL A 1 86 ? -9.850 -2.903 3.344 1.00 97.62 86 VAL A CA 1
ATOM 672 C C . VAL A 1 86 ? -10.305 -4.001 2.389 1.00 97.62 86 VAL A C 1
ATOM 674 O O . VAL A 1 86 ? -10.068 -5.180 2.636 1.00 97.62 86 VAL A O 1
ATOM 677 N N . ASP A 1 87 ? -10.904 -3.609 1.265 1.00 96.06 87 ASP A N 1
ATOM 678 C CA . ASP A 1 87 ? -11.392 -4.536 0.237 1.00 96.06 87 ASP A CA 1
ATOM 679 C C . ASP A 1 87 ? -10.248 -5.271 -0.469 1.00 96.06 87 ASP A C 1
ATOM 681 O O . ASP A 1 87 ? -10.325 -6.464 -0.770 1.00 96.06 87 ASP A O 1
ATOM 685 N N . SER A 1 88 ? -9.190 -4.533 -0.809 1.00 95.44 88 SER A N 1
ATOM 686 C CA . SER A 1 88 ? -8.084 -5.067 -1.599 1.00 95.44 88 SER A CA 1
ATOM 687 C C . SER A 1 88 ? -6.816 -4.243 -1.456 1.00 95.44 88 SER A C 1
ATOM 689 O O . SER A 1 88 ? -6.869 -3.016 -1.339 1.00 95.44 88 SER A O 1
ATOM 691 N N . VAL A 1 89 ? -5.679 -4.920 -1.596 1.00 97.31 89 VAL A N 1
ATOM 692 C CA . VAL A 1 89 ? -4.363 -4.303 -1.768 1.00 97.31 89 VAL A CA 1
ATOM 693 C C . VAL A 1 89 ? -3.737 -4.839 -3.053 1.00 97.31 89 VAL A C 1
ATOM 695 O O . VAL A 1 89 ? -3.658 -6.052 -3.250 1.00 97.31 89 VAL A O 1
ATOM 698 N N . ALA A 1 90 ? -3.289 -3.938 -3.919 1.00 96.56 90 ALA A N 1
ATOM 699 C CA . ALA A 1 90 ? -2.660 -4.250 -5.193 1.00 96.56 90 ALA A CA 1
ATOM 700 C C . ALA A 1 90 ? -1.265 -3.620 -5.276 1.00 96.56 90 ALA A C 1
ATOM 702 O O . ALA A 1 90 ? -1.039 -2.489 -4.860 1.00 96.56 90 ALA A O 1
ATOM 703 N N . LEU A 1 91 ? -0.319 -4.357 -5.840 1.00 97.31 91 LEU A N 1
ATOM 704 C CA . LEU A 1 91 ? 1.016 -3.908 -6.203 1.00 97.31 91 LEU A CA 1
ATOM 705 C C . LEU A 1 91 ? 0.979 -3.532 -7.679 1.00 97.31 91 LEU A C 1
ATOM 707 O O . LEU A 1 91 ? 0.967 -4.407 -8.547 1.00 97.31 91 LEU A O 1
ATOM 711 N N . VAL A 1 92 ? 0.922 -2.239 -7.959 1.00 95.94 92 VAL A N 1
ATOM 712 C CA . VAL A 1 92 ? 0.687 -1.713 -9.301 1.00 95.94 92 VAL A CA 1
ATOM 713 C C . VAL A 1 92 ? 2.005 -1.247 -9.903 1.00 95.94 92 VAL A C 1
ATOM 715 O O . VAL A 1 92 ? 2.782 -0.558 -9.247 1.00 95.94 92 VAL A O 1
ATOM 718 N N . VAL A 1 93 ? 2.259 -1.616 -11.159 1.00 96.06 93 VAL A N 1
ATOM 719 C CA . VAL A 1 93 ? 3.325 -1.031 -11.982 1.00 96.06 93 VAL A CA 1
ATOM 720 C C . VAL A 1 93 ? 2.744 -0.598 -13.319 1.00 96.06 93 VAL A C 1
ATOM 722 O O . VAL A 1 93 ? 2.177 -1.423 -14.041 1.00 96.06 93 VAL A O 1
ATOM 725 N N . ASP A 1 94 ? 2.903 0.673 -13.669 1.00 93.50 94 ASP A N 1
ATOM 726 C CA . ASP A 1 94 ? 2.427 1.212 -14.941 1.00 93.50 94 ASP A CA 1
ATOM 727 C C . ASP A 1 94 ? 3.500 1.206 -16.044 1.00 93.50 94 ASP A C 1
ATOM 729 O O . ASP A 1 94 ? 4.676 0.879 -15.838 1.00 93.50 94 ASP A O 1
ATOM 733 N N . ALA A 1 95 ? 3.070 1.534 -17.262 1.00 90.25 95 ALA A N 1
ATOM 734 C CA . ALA A 1 95 ? 3.932 1.567 -18.438 1.00 90.25 95 ALA A CA 1
ATOM 735 C C . ALA A 1 95 ? 5.019 2.657 -18.388 1.00 90.25 95 ALA A C 1
ATOM 737 O O . ALA A 1 95 ? 6.022 2.525 -19.095 1.00 90.25 95 ALA A O 1
ATOM 738 N N . ASP A 1 96 ? 4.847 3.679 -17.545 1.00 93.38 96 ASP A N 1
ATOM 739 C CA . ASP A 1 96 ? 5.806 4.765 -17.322 1.00 93.38 96 ASP A CA 1
ATOM 740 C C . ASP A 1 96 ? 6.822 4.424 -16.213 1.00 93.38 96 ASP A C 1
ATOM 742 O O . ASP A 1 96 ? 7.672 5.246 -15.863 1.00 93.38 96 ASP A O 1
ATOM 746 N N . LEU A 1 97 ? 6.803 3.175 -15.725 1.00 94.69 97 LEU A N 1
ATOM 747 C CA . LEU A 1 97 ? 7.657 2.646 -14.659 1.00 94.69 97 LEU A CA 1
ATOM 748 C C . LEU A 1 97 ? 7.417 3.312 -13.299 1.00 94.69 97 LEU A C 1
ATOM 750 O O . LEU A 1 97 ? 8.322 3.353 -12.462 1.00 94.69 97 LEU A O 1
ATOM 754 N N . VAL A 1 98 ? 6.192 3.775 -13.057 1.00 94.62 98 VAL A N 1
ATOM 755 C CA . VAL A 1 98 ? 5.727 4.128 -11.718 1.00 94.62 98 VAL A CA 1
ATOM 756 C C . VAL A 1 98 ? 5.243 2.858 -11.032 1.00 94.62 98 VAL A C 1
ATOM 758 O O . VAL A 1 98 ? 4.539 2.042 -11.627 1.00 94.62 98 VAL A O 1
ATOM 761 N N . ALA A 1 99 ? 5.656 2.670 -9.782 1.00 96.56 99 ALA A N 1
ATOM 762 C CA . ALA A 1 99 ? 5.279 1.526 -8.969 1.00 96.56 99 ALA A CA 1
ATOM 763 C C . ALA A 1 99 ? 4.677 1.997 -7.651 1.00 96.56 99 ALA A C 1
ATOM 765 O O . ALA A 1 99 ? 5.241 2.882 -7.007 1.00 96.56 99 ALA A O 1
ATOM 766 N N . SER A 1 100 ? 3.573 1.392 -7.228 1.00 97.38 100 SER A N 1
ATOM 767 C CA . SER A 1 100 ? 2.927 1.745 -5.968 1.00 97.38 100 SER A CA 1
ATOM 768 C C . SER A 1 100 ? 2.185 0.581 -5.323 1.00 97.38 100 SER A C 1
ATOM 770 O O . SER A 1 100 ? 1.834 -0.410 -5.968 1.00 97.38 100 SER A O 1
ATOM 772 N N . VAL A 1 101 ? 1.968 0.692 -4.013 1.00 97.75 101 VAL A N 1
ATOM 773 C CA . VAL A 1 101 ? 0.986 -0.130 -3.302 1.00 97.75 101 VAL A CA 1
ATOM 774 C C . VAL A 1 101 ? -0.321 0.646 -3.288 1.00 97.75 101 VAL A C 1
ATOM 776 O O . VAL A 1 101 ? -0.409 1.705 -2.672 1.00 97.75 101 VAL A O 1
ATOM 779 N N . TYR A 1 102 ? -1.323 0.112 -3.967 1.00 96.56 102 TYR A N 1
ATOM 780 C CA . TYR A 1 102 ? -2.650 0.687 -4.070 1.00 96.56 102 TYR A CA 1
ATOM 781 C C . TYR A 1 102 ? -3.599 -0.051 -3.130 1.00 96.56 102 TYR A C 1
ATOM 783 O O . TYR A 1 102 ? -3.765 -1.267 -3.217 1.00 96.56 102 TYR A O 1
ATOM 791 N N . VAL A 1 103 ? -4.216 0.675 -2.211 1.00 97.62 103 VAL A N 1
ATOM 792 C CA . VAL A 1 103 ? -5.085 0.140 -1.164 1.00 97.62 103 VAL A CA 1
ATOM 793 C C . VAL A 1 103 ? -6.483 0.690 -1.394 1.00 97.62 103 VAL A C 1
ATOM 795 O O . VAL A 1 103 ? -6.644 1.894 -1.575 1.00 97.62 103 VAL A O 1
ATOM 798 N N . ASN A 1 104 ? -7.488 -0.184 -1.375 1.00 96.75 104 ASN A N 1
ATOM 799 C CA . ASN A 1 104 ? -8.899 0.178 -1.500 1.00 96.75 104 ASN A CA 1
ATOM 800 C C . ASN A 1 104 ? -9.597 0.065 -0.131 1.00 96.75 104 ASN A C 1
ATOM 802 O O . ASN A 1 104 ? -10.063 -1.022 0.214 1.00 96.75 104 ASN A O 1
ATOM 806 N N . PRO A 1 105 ? -9.605 1.133 0.685 1.00 97.00 105 PRO A N 1
ATOM 807 C CA . PRO A 1 105 ? -10.278 1.138 1.976 1.00 97.00 105 PRO A CA 1
ATOM 808 C C . PRO A 1 105 ? -11.755 1.535 1.865 1.00 97.00 105 PRO A C 1
ATOM 810 O O . PRO A 1 105 ? -12.122 2.364 1.033 1.00 97.00 105 PRO A O 1
ATOM 813 N N . HIS A 1 106 ? -12.589 1.054 2.788 1.00 97.12 106 HIS A N 1
ATOM 814 C CA . HIS A 1 106 ? -13.990 1.483 2.879 1.00 97.12 106 HIS A CA 1
ATOM 815 C C . HIS A 1 106 ? -14.156 2.952 3.291 1.00 97.12 106 HIS A C 1
ATOM 817 O O . HIS A 1 106 ? -15.158 3.572 2.955 1.00 97.12 106 HIS A O 1
ATOM 823 N N . TRP A 1 107 ? -13.192 3.526 4.018 1.00 95.50 107 TRP A N 1
ATOM 824 C CA . TRP A 1 107 ? -13.312 4.882 4.571 1.00 95.50 107 TRP A CA 1
ATOM 825 C C . TRP A 1 107 ? -12.903 6.008 3.615 1.00 95.50 107 TRP A C 1
ATOM 827 O O . TRP A 1 107 ? -13.046 7.181 3.959 1.00 95.50 107 TRP A O 1
ATOM 837 N N . ASP A 1 108 ? -12.369 5.666 2.443 1.00 93.06 108 ASP A N 1
ATOM 838 C CA . ASP A 1 108 ? -12.040 6.622 1.383 1.00 93.06 108 ASP A CA 1
ATOM 839 C C . ASP A 1 108 ? -12.067 5.929 0.006 1.00 93.06 108 ASP A C 1
ATOM 841 O O . ASP A 1 108 ? -11.028 5.751 -0.636 1.00 93.06 108 ASP A O 1
ATOM 845 N N . PRO A 1 109 ? -13.245 5.477 -0.455 1.00 89.31 109 PRO A N 1
ATOM 846 C CA . PRO A 1 109 ? -13.368 4.726 -1.704 1.00 89.31 109 PRO A CA 1
ATOM 847 C C . PRO A 1 109 ? -13.141 5.599 -2.951 1.00 89.31 109 PRO A C 1
ATOM 849 O O . PRO A 1 109 ? -12.879 5.071 -4.036 1.00 89.31 109 PRO A O 1
ATOM 852 N N . GLU A 1 110 ? -13.249 6.927 -2.816 1.00 87.12 110 GLU A N 1
ATOM 853 C CA . GLU A 1 110 ? -13.089 7.882 -3.916 1.00 87.12 110 GLU A CA 1
ATOM 854 C C . GLU A 1 110 ? -11.618 8.172 -4.221 1.00 87.12 110 GLU A C 1
ATOM 856 O O . GLU A 1 110 ? -11.217 8.112 -5.387 1.00 87.12 110 GLU A O 1
ATOM 861 N N . HIS A 1 111 ? -10.808 8.453 -3.196 1.00 86.19 111 HIS A N 1
ATOM 862 C CA . HIS A 1 111 ? -9.399 8.816 -3.384 1.00 86.19 111 HIS A CA 1
ATOM 863 C C . HIS A 1 111 ? -8.465 7.634 -3.168 1.00 86.19 111 HIS A C 1
ATOM 865 O O . HIS A 1 111 ? -7.415 7.562 -3.811 1.00 86.19 111 HIS A O 1
ATOM 871 N N . LYS A 1 112 ? -8.891 6.671 -2.343 1.00 92.31 112 LYS A N 1
ATOM 872 C CA . LYS A 1 112 ? -8.131 5.478 -1.981 1.00 92.31 112 LYS A CA 1
ATOM 873 C C . LYS A 1 112 ? -6.765 5.847 -1.398 1.00 92.31 112 LYS A C 1
ATOM 875 O O . LYS A 1 112 ? -6.493 6.999 -1.061 1.00 92.31 112 LYS A O 1
ATOM 880 N N . LEU A 1 113 ? -5.908 4.851 -1.209 1.00 94.50 113 LEU A N 1
ATOM 881 C CA . LEU A 1 113 ? -4.567 5.074 -0.685 1.00 94.50 113 LEU A CA 1
ATOM 882 C C . LEU A 1 113 ? -3.522 4.541 -1.666 1.00 94.50 113 LEU A C 1
ATOM 884 O O . LEU A 1 113 ? -3.493 3.353 -1.974 1.00 94.50 113 LEU A O 1
ATOM 888 N N . ASP A 1 114 ? -2.660 5.434 -2.138 1.00 94.81 114 ASP A N 1
ATOM 889 C CA . ASP A 1 114 ? -1.556 5.164 -3.054 1.00 94.81 114 ASP A CA 1
ATOM 890 C C . ASP A 1 114 ? -0.215 5.393 -2.346 1.00 94.81 114 ASP A C 1
ATOM 892 O O . ASP A 1 114 ? 0.076 6.488 -1.857 1.00 94.81 114 ASP A O 1
ATOM 896 N N . LEU A 1 115 ? 0.608 4.347 -2.270 1.00 96.75 115 LEU A N 1
ATOM 897 C CA . LEU A 1 115 ? 1.925 4.381 -1.637 1.00 96.75 115 LEU A CA 1
ATOM 898 C C . LEU A 1 115 ? 3.006 4.241 -2.712 1.00 96.75 115 LEU A C 1
ATOM 900 O O . LEU A 1 115 ? 3.304 3.131 -3.160 1.00 96.75 115 LEU A O 1
ATOM 904 N N . LEU A 1 116 ? 3.603 5.359 -3.123 1.00 96.56 116 LEU A N 1
ATOM 905 C CA . LEU A 1 116 ? 4.601 5.393 -4.197 1.00 96.56 116 LEU A CA 1
ATOM 906 C C . LEU A 1 116 ? 5.894 4.688 -3.777 1.00 96.56 116 LEU A C 1
ATOM 908 O O . LEU A 1 116 ? 6.445 4.988 -2.718 1.00 96.56 116 LEU A O 1
ATOM 912 N N . PHE A 1 117 ? 6.419 3.818 -4.639 1.00 96.56 117 PHE A N 1
ATOM 913 C CA . PHE A 1 117 ? 7.630 3.037 -4.415 1.00 96.56 117 PHE A CA 1
ATOM 914 C C . PHE A 1 117 ? 8.775 3.435 -5.360 1.00 96.56 117 PHE A C 1
ATOM 916 O O . PHE A 1 117 ? 8.702 3.260 -6.574 1.00 96.56 117 PHE A O 1
ATOM 923 N N . GLU A 1 118 ? 9.902 3.859 -4.782 1.00 94.31 118 GLU A N 1
ATOM 924 C CA . GLU A 1 118 ? 11.156 4.170 -5.493 1.00 94.31 118 GLU A CA 1
ATOM 925 C C . GLU A 1 118 ? 12.340 3.384 -4.880 1.00 94.31 118 GLU A C 1
ATOM 927 O O . GLU A 1 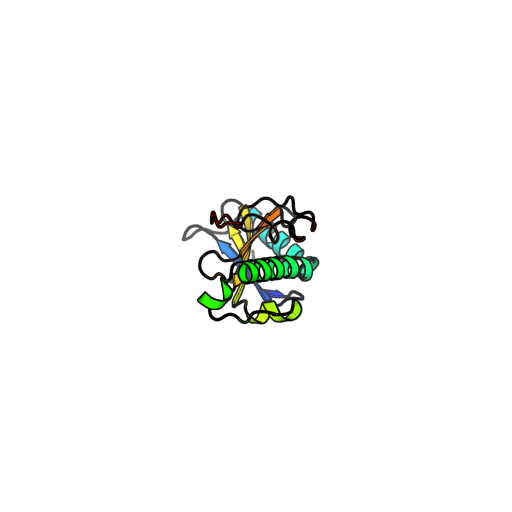118 ? 13.438 3.899 -4.678 1.00 94.31 118 GLU A O 1
ATOM 932 N N . GLY A 1 119 ? 12.112 2.113 -4.523 1.00 91.69 119 GLY A N 1
ATOM 933 C CA . GLY A 1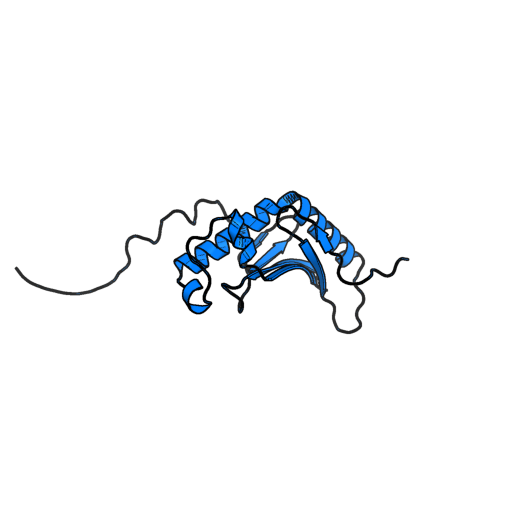 119 ? 13.041 1.275 -3.743 1.00 91.69 119 GLY A CA 1
ATOM 934 C C . GLY A 1 119 ? 12.695 1.194 -2.250 1.00 91.69 119 GLY A C 1
ATOM 935 O O . GLY A 1 119 ? 13.066 0.233 -1.584 1.00 91.69 119 GLY A O 1
ATOM 936 N N . THR A 1 120 ? 11.922 2.160 -1.767 1.00 93.88 120 THR A N 1
ATOM 937 C CA . THR A 1 120 ? 11.133 2.156 -0.527 1.00 93.88 120 THR A CA 1
ATOM 938 C C . THR A 1 120 ? 9.866 2.970 -0.792 1.00 93.88 120 THR A C 1
ATOM 940 O O . THR A 1 120 ? 9.794 3.633 -1.831 1.00 93.88 120 THR A O 1
ATOM 943 N N . ILE A 1 121 ? 8.884 2.958 0.113 1.00 94.06 121 ILE A N 1
ATOM 944 C CA . ILE A 1 121 ? 7.784 3.924 0.031 1.00 94.06 121 ILE A CA 1
ATOM 945 C C . ILE A 1 121 ? 8.335 5.344 0.224 1.00 94.06 121 ILE A C 1
ATOM 947 O O . ILE A 1 121 ? 8.995 5.614 1.230 1.00 94.06 121 ILE A O 1
ATOM 951 N N . THR A 1 122 ? 8.101 6.228 -0.750 1.00 90.69 122 THR A N 1
ATOM 952 C CA . THR A 1 122 ? 8.595 7.620 -0.768 1.00 90.69 122 THR A CA 1
ATOM 953 C C . THR A 1 122 ? 7.491 8.669 -0.841 1.00 90.69 122 THR A C 1
ATOM 955 O O . THR A 1 122 ? 7.777 9.862 -0.716 1.00 90.69 122 THR A O 1
ATOM 958 N N . ALA A 1 123 ? 6.235 8.273 -1.045 1.00 88.69 123 ALA A N 1
ATOM 959 C CA . ALA A 1 123 ? 5.095 9.181 -0.992 1.00 88.69 123 ALA A CA 1
ATOM 960 C C . ALA A 1 123 ? 3.810 8.449 -0.598 1.00 88.69 123 ALA A C 1
ATOM 962 O O . ALA A 1 123 ? 3.693 7.240 -0.797 1.00 88.69 123 ALA A O 1
ATOM 963 N N . VAL A 1 124 ? 2.859 9.209 -0.060 1.00 90.19 124 VAL A N 1
ATOM 964 C CA . VAL A 1 124 ? 1.499 8.759 0.261 1.00 90.19 124 VAL A CA 1
ATOM 965 C C . VAL A 1 124 ? 0.533 9.715 -0.431 1.00 90.19 124 VAL A C 1
ATOM 967 O O . VAL A 1 124 ? 0.640 10.921 -0.221 1.00 90.19 124 VAL A O 1
ATOM 970 N N . ASN A 1 125 ? -0.351 9.210 -1.293 1.00 88.94 125 ASN A N 1
ATOM 971 C CA . ASN A 1 125 ? -1.284 10.006 -2.104 1.00 88.94 125 ASN A CA 1
ATOM 972 C C . ASN A 1 125 ? -0.601 11.181 -2.841 1.00 88.94 125 ASN A C 1
ATOM 974 O O . ASN A 1 125 ? -1.120 12.292 -2.908 1.00 88.94 125 ASN A O 1
ATOM 978 N N . GLY A 1 126 ? 0.600 10.944 -3.384 1.00 79.38 126 GLY A N 1
ATOM 979 C CA . GLY A 1 126 ? 1.392 11.946 -4.113 1.00 79.38 126 GLY A CA 1
ATOM 980 C C . GLY A 1 126 ? 2.189 12.926 -3.239 1.00 79.38 126 GLY A C 1
ATOM 981 O O . GLY A 1 126 ? 3.035 13.659 -3.761 1.00 79.38 126 GLY A O 1
ATOM 982 N N . GLU A 1 127 ? 2.007 12.915 -1.917 1.00 78.00 127 GLU A N 1
ATOM 983 C CA . GLU A 1 127 ? 2.780 13.747 -0.994 1.00 78.00 127 GLU A CA 1
ATOM 984 C C . GLU A 1 127 ? 4.092 13.059 -0.606 1.00 78.00 127 GLU A C 1
ATOM 986 O O . GLU A 1 127 ? 4.107 12.012 0.051 1.00 78.00 127 GLU A O 1
ATOM 991 N N . ARG A 1 128 ? 5.225 13.643 -1.030 1.00 72.38 128 ARG A N 1
ATOM 992 C CA . ARG A 1 128 ? 6.558 13.088 -0.754 1.00 72.38 128 ARG A CA 1
ATOM 993 C C . ARG A 1 128 ? 6.808 13.002 0.749 1.00 72.38 128 ARG A C 1
ATOM 995 O O . ARG A 1 128 ? 6.719 13.989 1.479 1.00 72.38 128 ARG A O 1
ATOM 1002 N N . SER A 1 129 ? 7.207 11.816 1.187 1.00 53.66 129 SER A N 1
ATOM 1003 C CA . SER A 1 129 ? 7.481 11.488 2.573 1.00 53.66 129 SER A CA 1
ATOM 1004 C C . SER A 1 129 ? 8.663 12.289 3.116 1.00 53.66 129 SER A C 1
ATOM 1006 O O . SER A 1 129 ? 9.820 11.914 2.939 1.00 53.66 129 SER A O 1
ATOM 1008 N N . THR A 1 130 ? 8.385 13.364 3.847 1.00 46.12 130 THR A N 1
ATOM 1009 C CA . THR A 1 130 ? 9.310 13.893 4.869 1.00 46.12 130 THR A CA 1
ATOM 1010 C C . THR A 1 130 ? 8.940 13.378 6.266 1.00 46.12 130 THR A C 1
ATOM 1012 O O . THR A 1 130 ? 9.381 13.936 7.269 1.00 46.12 130 THR A O 1
ATOM 1015 N N . TRP A 1 131 ? 8.139 12.302 6.331 1.00 50.62 131 TRP A N 1
ATOM 1016 C CA . TRP A 1 131 ? 7.510 11.730 7.524 1.00 50.62 131 TRP A CA 1
ATOM 1017 C C . TRP A 1 131 ? 8.528 11.337 8.610 1.00 50.62 131 TRP A C 1
ATOM 1019 O O . TRP A 1 131 ? 8.892 10.176 8.773 1.00 50.62 131 TRP A O 1
ATOM 1029 N N . SER A 1 132 ? 8.963 12.304 9.421 1.00 37.72 132 SER A N 1
ATOM 1030 C CA . SER A 1 132 ? 9.260 12.017 10.822 1.00 37.72 132 SER A CA 1
ATOM 1031 C C . SER A 1 132 ? 7.917 11.746 11.500 1.00 37.72 132 SER A C 1
ATOM 1033 O O . SER A 1 132 ? 6.975 12.516 11.300 1.00 37.72 132 SER A O 1
ATOM 1035 N N . MET A 1 133 ? 7.820 10.707 12.332 1.00 39.50 133 MET A N 1
ATOM 1036 C CA . MET A 1 133 ? 6.634 10.378 13.150 1.00 39.50 133 MET A CA 1
ATOM 1037 C C . MET A 1 133 ? 6.152 11.529 14.070 1.00 39.50 133 MET A C 1
ATOM 1039 O O . MET A 1 133 ? 5.242 11.354 14.872 1.00 39.50 133 MET A O 1
ATOM 1043 N N . THR A 1 134 ? 6.763 12.711 13.991 1.00 39.69 134 THR A N 1
ATOM 1044 C CA . THR A 1 134 ? 6.560 13.856 14.878 1.00 39.69 134 THR A CA 1
ATOM 1045 C C . THR A 1 134 ? 5.481 14.831 14.399 1.00 39.69 134 THR A C 1
ATOM 1047 O O . THR A 1 134 ? 5.016 15.629 15.206 1.00 39.69 134 THR A O 1
ATOM 1050 N N . LEU A 1 135 ? 5.050 14.799 13.130 1.00 39.34 135 LEU A N 1
ATOM 1051 C CA . LEU A 1 135 ? 4.077 15.789 12.633 1.00 39.34 135 LEU A CA 1
ATOM 1052 C C . LEU A 1 135 ? 2.612 15.466 12.946 1.00 39.34 135 LEU A C 1
ATOM 1054 O O . LEU A 1 135 ? 1.772 16.347 12.813 1.00 39.34 135 LEU A O 1
ATOM 1058 N N . TRP A 1 136 ? 2.293 14.261 13.421 1.00 47.44 136 TRP A N 1
ATOM 1059 C CA . TRP A 1 136 ? 0.931 13.906 13.855 1.00 47.44 136 TRP A CA 1
ATOM 1060 C C . TRP A 1 136 ? 0.820 13.765 15.382 1.00 47.44 136 TRP A C 1
ATOM 1062 O O . TRP A 1 136 ? -0.063 13.097 15.914 1.00 47.44 136 TRP A O 1
ATOM 1072 N N . SER A 1 137 ? 1.720 14.435 16.107 1.00 36.50 137 SER A N 1
ATOM 1073 C CA . SER A 1 137 ? 1.567 14.714 17.533 1.00 36.50 137 SER A CA 1
ATOM 1074 C C . SER A 1 137 ? 0.863 16.064 17.707 1.00 36.50 137 SER A C 1
ATOM 1076 O O . SER A 1 137 ? 1.484 17.118 17.612 1.00 36.50 137 SER A O 1
ATOM 1078 N N . CYS A 1 138 ? -0.443 16.030 17.976 1.00 32.22 138 CYS A N 1
ATOM 1079 C CA . CYS A 1 138 ? -1.169 17.003 18.810 1.00 32.22 138 CYS A CA 1
ATOM 1080 C C . CYS A 1 138 ? -1.171 18.516 18.464 1.00 32.22 138 CYS A C 1
ATOM 1082 O O . CYS A 1 138 ? -1.741 19.279 19.246 1.00 32.22 138 CYS A O 1
ATOM 1084 N N . ALA A 1 139 ? -0.600 18.998 17.357 1.00 34.75 139 ALA A N 1
ATOM 1085 C CA . ALA A 1 139 ? -0.390 20.442 17.174 1.00 34.75 139 ALA A CA 1
ATOM 1086 C C . ALA A 1 139 ? -1.625 21.267 16.741 1.00 34.75 139 ALA A C 1
ATOM 1088 O O . ALA A 1 139 ? -1.602 22.483 16.910 1.00 34.75 139 ALA A O 1
ATOM 1089 N N . GLU A 1 140 ? -2.718 20.657 16.270 1.00 35.34 140 GLU A N 1
ATOM 1090 C CA . GLU A 1 140 ? -3.914 21.401 15.810 1.00 35.34 140 GLU A CA 1
ATOM 1091 C C . GLU A 1 140 ? -5.164 21.232 16.692 1.00 35.34 140 GLU A C 1
ATOM 1093 O O . GLU A 1 140 ? -6.228 21.750 16.372 1.00 35.34 140 GLU A O 1
ATOM 1098 N N . LEU A 1 141 ? -5.052 20.597 17.867 1.00 37.03 141 LEU A N 1
ATOM 1099 C CA . LEU A 1 141 ? -6.175 20.474 18.815 1.00 37.03 141 LEU A CA 1
ATOM 1100 C C . LEU A 1 141 ? -6.278 21.617 19.840 1.00 37.03 141 LEU A C 1
ATOM 1102 O O . LEU A 1 141 ? -7.115 21.563 20.743 1.00 37.03 141 LEU A O 1
ATOM 1106 N N . ARG A 1 142 ? -5.474 22.683 19.727 1.00 37.25 142 ARG A N 1
ATOM 1107 C CA . ARG A 1 142 ? -5.688 23.917 20.501 1.00 37.25 142 ARG A CA 1
ATOM 1108 C C . ARG A 1 142 ? -5.364 25.165 19.692 1.00 37.25 142 ARG A C 1
ATOM 1110 O O . ARG A 1 142 ? -4.230 25.623 19.677 1.00 37.25 142 ARG A O 1
ATOM 1117 N N . GLY A 1 143 ? -6.417 25.789 19.178 1.00 33.72 143 GLY A N 1
ATOM 1118 C CA . GLY A 1 143 ? -6.454 27.242 19.065 1.00 33.72 143 GLY A CA 1
ATOM 1119 C C . GLY A 1 143 ? -6.447 27.786 17.649 1.00 33.72 143 GLY A C 1
ATOM 1120 O O . GLY A 1 143 ? -5.511 28.475 17.269 1.00 33.72 143 GLY A O 1
ATOM 1121 N N . ASN A 1 144 ? -7.541 27.584 16.916 1.00 38.91 144 ASN A N 1
ATOM 1122 C CA . ASN A 1 144 ? -8.052 28.663 16.069 1.00 38.91 144 ASN A CA 1
ATOM 1123 C C . ASN A 1 144 ? -9.564 28.545 15.823 1.00 38.91 144 ASN A C 1
ATOM 1125 O O . ASN A 1 144 ? -10.053 28.589 14.700 1.00 38.91 144 ASN A O 1
ATOM 1129 N N . GLY A 1 145 ? -10.322 28.417 16.915 1.00 31.30 145 GLY A N 1
ATOM 1130 C CA . GLY A 1 145 ? -11.745 28.746 16.921 1.00 31.30 145 GLY A CA 1
ATOM 1131 C C . GLY A 1 145 ? -11.894 30.257 17.049 1.00 31.30 145 GLY A C 1
ATOM 1132 O O . GLY A 1 145 ? -11.719 30.813 18.131 1.00 31.30 145 GLY A O 1
ATOM 1133 N N . SER A 1 146 ? -12.162 30.921 15.932 1.00 38.75 146 SER A N 1
ATOM 1134 C CA . SER A 1 146 ? -12.522 32.334 15.898 1.00 38.75 146 SER A CA 1
ATOM 1135 C C . SER A 1 146 ? -13.998 32.472 16.260 1.00 38.75 146 SER A C 1
ATOM 1137 O O . SER A 1 146 ? -14.826 32.118 15.434 1.00 38.75 146 SER A O 1
ATOM 1139 N N . GLU A 1 147 ? -14.343 33.038 17.420 1.00 32.59 147 GLU A N 1
ATOM 1140 C CA . GLU A 1 147 ? -15.640 33.707 17.589 1.00 32.59 147 GLU A CA 1
ATOM 1141 C C . GLU A 1 147 ? -15.520 34.991 18.418 1.00 32.59 147 GLU A C 1
ATOM 1143 O O . GLU A 1 147 ? -15.122 35.030 19.581 1.00 32.59 147 GLU A O 1
ATOM 1148 N N . CYS A 1 148 ? -15.879 36.071 17.733 1.00 31.52 148 CYS A N 1
ATOM 1149 C CA . CYS A 1 148 ? -16.174 37.393 18.241 1.00 31.52 148 CYS A CA 1
ATOM 1150 C C . CYS A 1 148 ? -17.471 37.348 19.067 1.00 31.52 148 CYS A C 1
ATOM 1152 O O . CYS A 1 148 ? -18.482 36.839 18.591 1.00 31.52 148 CYS A O 1
ATOM 1154 N N . GLY A 1 149 ? -17.479 37.927 20.271 1.00 29.53 149 GLY A N 1
ATOM 1155 C CA . GLY A 1 149 ? -18.702 38.045 21.067 1.00 29.53 149 GLY A CA 1
ATOM 1156 C C . GLY A 1 149 ? -18.515 38.796 22.384 1.00 29.53 149 GLY A C 1
ATOM 1157 O O . GLY A 1 149 ? -18.071 38.236 23.378 1.00 29.53 149 GLY A O 1
ATOM 1158 N N . GLN A 1 150 ? -18.874 40.081 22.385 1.00 39.72 150 GLN A N 1
ATOM 1159 C CA . GLN A 1 150 ? -18.974 40.967 23.553 1.00 39.72 150 GLN A CA 1
ATOM 1160 C C . GLN A 1 150 ? -19.819 40.373 24.700 1.00 39.72 150 GLN A C 1
ATOM 1162 O O . GLN A 1 150 ? -20.857 39.769 24.434 1.00 39.72 150 GLN A O 1
ATOM 1167 N N . LYS A 1 151 ? -19.496 40.731 25.958 1.00 34.16 151 LYS A N 1
ATOM 1168 C CA . LYS A 1 151 ? -20.407 41.441 26.892 1.00 34.16 151 LYS A CA 1
ATOM 1169 C C . LYS A 1 151 ? -19.744 41.750 28.249 1.00 34.16 151 LYS A C 1
ATOM 1171 O O . LYS A 1 151 ? -19.208 40.868 28.900 1.00 34.16 151 LYS A O 1
ATOM 1176 N N . HIS A 1 152 ? -19.837 43.033 28.617 1.00 37.59 152 HIS A N 1
ATOM 1177 C CA . HIS A 1 152 ? -19.940 43.665 29.949 1.00 37.59 152 HIS A CA 1
ATOM 1178 C C . HIS A 1 152 ? -19.751 42.761 31.188 1.00 37.59 152 HIS A C 1
ATOM 1180 O O . HIS A 1 152 ? -20.465 41.778 31.342 1.00 37.59 152 HIS A O 1
ATOM 1186 N N . ARG A 1 153 ? -18.894 43.110 32.154 1.00 39.31 153 ARG A N 1
ATOM 1187 C CA . ARG A 1 153 ? -18.982 44.271 33.062 1.00 39.31 153 ARG A CA 1
ATOM 1188 C C . ARG A 1 153 ? -17.650 44.492 33.772 1.00 39.31 153 ARG A C 1
ATOM 1190 O O . ARG A 1 153 ? -16.974 43.477 34.032 1.00 39.31 153 ARG A O 1
#

pLDDT: mean 82.3, std 22.62, range [29.53, 97.75]

Sequence (153 aa):
MSPWLSNPVVHTAIGDMSVELQMPSGGRPSAAMLELASRLAEYAKQHAEHILDLIYAHYRYAEANEWLNFWDVPAGLARDQVMGEVDSVALVVDADLVASVYVNPHWDPEHKLDLLFEGTITAVNGERSTWSMTLWSCAELRGNGSECGQKHR

Foldseek 3Di:
DDDDDDWDWQQAPLGIATEEEAEDPPDDDDPLLVVLSVLLSVQCRVCVVVVLVVLVVVVVVLVVVVLCVVLVHDPPDDSSRQSVQWPHWYFYAYPVGWTWTWTCGSSCNPQGWTFTDPSHRQDISPHGDPDDVPPPPDPPPDDDPDDDDDDDD